Protein AF-A0A0H4KNL1-F1 (afdb_monomer)

Nearest PDB structures (foldseek):
  2c0s-assembly1_A  TM=9.494E-01  e=5.130E-02  Bacillus anthracis str. Ames
  5nfd-assembly2_B  TM=9.055E-01  e=2.952E-01  Homo sapiens
  8d06-assembly2_E  TM=8.543E-01  e=5.788E-01  synthetic construct
  5j2l-assembly1_B  TM=8.759E-01  e=1.298E+00  synthetic construct
  7tzb-assembly1_B  TM=4.947E-01  e=7.991E+00  Homo sapiens

Radius of gyration: 16.54 Å; Cα contacts (8 Å, |Δi|>4): 31; chains: 1; bounding box: 38×17×47 Å

Secondary structure (DSSP, 8-state):
--HHHHHHHHHHHHHHHHHHHHHH-TTSHHHHHHHHHHHHHHHHHHHHHHHHHHHHHHHHHHT-

Mean predicted aligned error: 5.41 Å

Solvent-accessible surface area (backbone atoms only — not comparable to full-atom values): 3559 Å² total; per-residue (Å²): 133,55,73,66,60,51,50,53,52,47,53,52,44,51,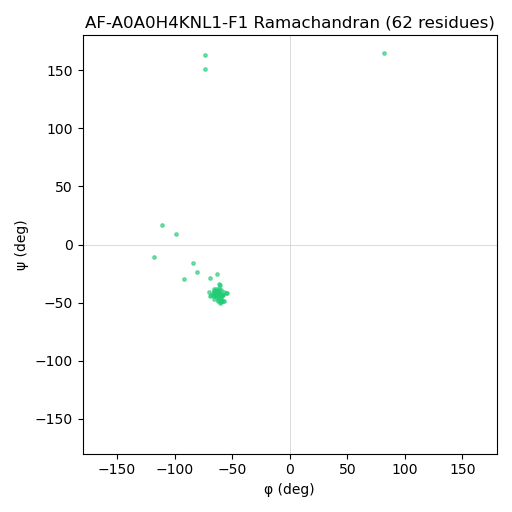55,51,32,54,52,42,25,74,76,59,36,73,87,28,70,69,25,49,51,38,48,53,54,42,48,52,46,52,52,52,52,49,53,55,52,52,53,51,52,50,54,52,55,54,53,61,62,75,80,109

pLDDT: mean 89.88, std 12.79, range [50.03, 98.56]

Sequence (64 aa):
MSKQEMLLKIEKKRSELAKIVQHTGLNSDPALQGSQELDHLLNQYTKLYEQHLHTMNYSKKMFQ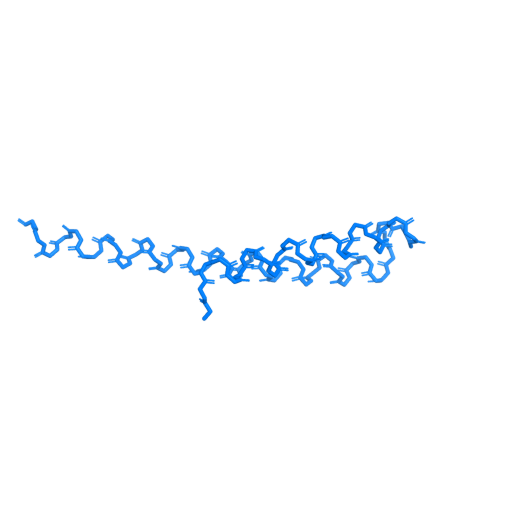

Structure (mmCIF, N/CA/C/O backbone):
data_AF-A0A0H4KNL1-F1
#
_entry.id   AF-A0A0H4KNL1-F1
#
loop_
_atom_site.group_PDB
_atom_site.id
_atom_site.type_symbol
_atom_site.label_atom_id
_atom_site.label_alt_id
_atom_site.label_comp_id
_atom_site.label_asym_id
_atom_site.label_entity_id
_atom_site.label_seq_id
_atom_site.pdbx_PDB_ins_code
_atom_site.Cartn_x
_atom_site.Cartn_y
_atom_site.Cartn_z
_atom_site.occupancy
_atom_site.B_iso_or_equiv
_atom_site.auth_seq_id
_atom_site.auth_comp_id
_atom_site.auth_asym_id
_atom_site.auth_atom_id
_atom_site.pdbx_PDB_model_num
ATOM 1 N N . MET A 1 1 ? -3.635 9.020 13.056 1.00 72.81 1 MET A N 1
ATOM 2 C CA . MET A 1 1 ? -4.119 9.037 11.661 1.00 72.81 1 MET A CA 1
ATOM 3 C C . MET A 1 1 ? -5.509 8.437 11.656 1.00 72.81 1 MET A C 1
ATOM 5 O O . MET A 1 1 ? -5.698 7.388 12.261 1.00 72.81 1 MET A O 1
ATOM 9 N N . SER A 1 2 ? -6.479 9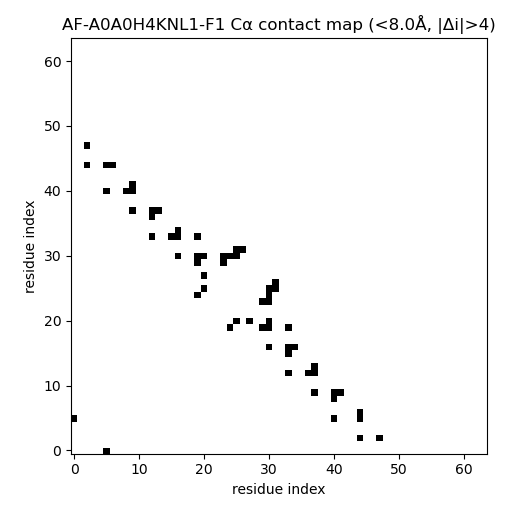.120 11.063 1.00 87.56 2 SER A N 1
ATOM 10 C CA . SER A 1 2 ? -7.844 8.626 10.918 1.00 87.56 2 SER A CA 1
ATOM 11 C C . SER A 1 2 ? -7.926 7.535 9.846 1.00 87.56 2 SER A C 1
ATOM 13 O O . SER A 1 2 ? -7.051 7.403 8.985 1.00 87.56 2 SER A O 1
ATOM 15 N N . LYS A 1 3 ? -9.024 6.773 9.858 1.00 89.38 3 LYS A N 1
ATOM 16 C CA . LYS A 1 3 ? -9.328 5.776 8.822 1.00 89.38 3 LYS A CA 1
ATOM 17 C C . LYS A 1 3 ? -9.336 6.394 7.416 1.00 89.38 3 LYS A C 1
ATOM 19 O O . LYS A 1 3 ? -8.823 5.793 6.478 1.00 89.38 3 LYS A O 1
ATOM 24 N N . GLN A 1 4 ? -9.908 7.589 7.273 1.00 92.19 4 GLN A N 1
ATOM 25 C CA . GLN A 1 4 ? -10.031 8.279 5.985 1.00 92.19 4 GLN A CA 1
ATOM 26 C C . GLN A 1 4 ? -8.670 8.727 5.451 1.00 92.19 4 GLN A C 1
ATOM 28 O O . GLN A 1 4 ? -8.372 8.504 4.281 1.00 92.19 4 GLN A O 1
ATOM 33 N N . GLU A 1 5 ? -7.816 9.286 6.311 1.00 93.56 5 GLU A N 1
ATOM 34 C CA . GLU A 1 5 ? -6.447 9.654 5.935 1.00 93.56 5 GLU A CA 1
ATOM 35 C C . GLU A 1 5 ? -5.650 8.435 5.454 1.00 93.56 5 GLU A C 1
ATOM 37 O O . GLU A 1 5 ? -4.903 8.524 4.480 1.00 93.56 5 GLU A O 1
ATOM 42 N N . MET A 1 6 ? -5.841 7.282 6.102 1.00 94.88 6 MET A N 1
ATOM 43 C CA . MET A 1 6 ? -5.183 6.039 5.709 1.00 94.88 6 MET A CA 1
ATOM 44 C C . MET A 1 6 ? -5.651 5.545 4.333 1.00 94.88 6 MET A C 1
ATOM 46 O O . MET A 1 6 ? -4.830 5.194 3.486 1.00 94.88 6 MET A O 1
ATOM 50 N N . LEU A 1 7 ? -6.963 5.574 4.079 1.00 96.38 7 LEU A N 1
ATOM 51 C CA . LEU A 1 7 ? -7.535 5.189 2.785 1.00 96.38 7 LEU A CA 1
ATOM 52 C C . LEU A 1 7 ? -7.060 6.103 1.648 1.00 96.38 7 LEU A C 1
ATOM 54 O O . LEU A 1 7 ? -6.712 5.610 0.578 1.00 96.38 7 LEU A O 1
ATOM 58 N N . LEU A 1 8 ? -6.968 7.415 1.889 1.00 97.62 8 LEU A N 1
ATOM 59 C CA . LEU A 1 8 ? -6.430 8.364 0.908 1.00 97.62 8 LEU A CA 1
ATOM 60 C C . LEU A 1 8 ? -4.966 8.065 0.559 1.00 97.62 8 LEU A C 1
ATOM 62 O O . LEU A 1 8 ? -4.582 8.144 -0.608 1.00 97.62 8 LEU A O 1
ATOM 66 N N . LYS A 1 9 ? -4.146 7.682 1.547 1.00 97.69 9 LYS A N 1
ATOM 67 C CA . LYS A 1 9 ? -2.752 7.279 1.302 1.00 97.69 9 LYS A CA 1
ATOM 68 C C . LYS A 1 9 ? -2.655 6.005 0.466 1.00 97.69 9 LYS A C 1
ATOM 70 O O . LYS A 1 9 ? -1.849 5.966 -0.461 1.00 97.69 9 LYS A O 1
ATOM 75 N N . ILE A 1 10 ? -3.483 5.002 0.763 1.00 98.38 10 ILE A N 1
ATOM 76 C CA . ILE A 1 10 ? -3.550 3.751 -0.007 1.00 98.38 10 ILE A CA 1
ATOM 77 C C . ILE A 1 10 ? -3.932 4.042 -1.461 1.00 98.38 10 ILE A C 1
ATOM 79 O O . ILE A 1 10 ? -3.259 3.579 -2.379 1.00 98.38 10 ILE A O 1
ATOM 83 N N . GLU A 1 11 ? -4.969 4.852 -1.683 1.00 98.44 11 GLU A N 1
ATOM 84 C CA . GLU A 1 11 ? -5.438 5.200 -3.027 1.00 98.44 11 GLU A CA 1
ATOM 85 C C . GLU A 1 11 ? -4.372 5.942 -3.839 1.00 98.44 11 GLU A C 1
ATOM 87 O O . GLU A 1 11 ? -4.103 5.609 -4.999 1.00 98.44 11 GLU A O 1
ATOM 92 N N . LYS A 1 12 ? -3.711 6.916 -3.206 1.00 98.56 12 LYS A N 1
ATOM 93 C CA . LYS A 1 12 ? -2.612 7.654 -3.825 1.00 98.56 12 LYS A CA 1
ATOM 94 C C . LYS A 1 12 ? -1.477 6.711 -4.230 1.00 98.56 12 LYS A C 1
ATOM 96 O O . LYS A 1 12 ? -1.050 6.747 -5.383 1.00 98.56 12 LYS A O 1
ATOM 101 N N . LYS A 1 13 ? -1.030 5.832 -3.325 1.00 98.56 13 LYS A N 1
ATOM 102 C CA . LYS A 1 13 ? 0.052 4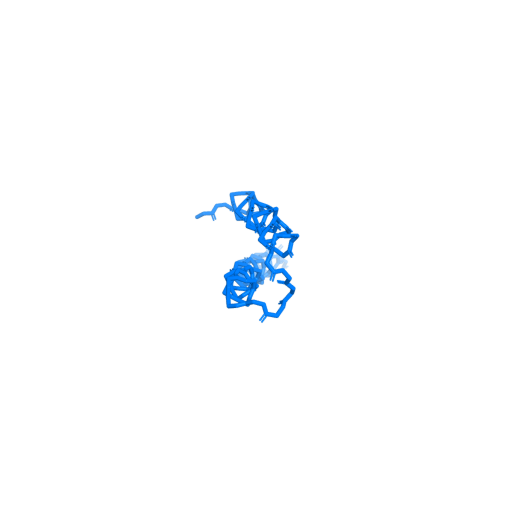.878 -3.607 1.00 98.56 13 LYS A CA 1
ATOM 103 C C . LYS A 1 13 ? -0.336 3.871 -4.693 1.00 98.56 13 LYS A C 1
ATOM 105 O O . LYS A 1 13 ? 0.482 3.578 -5.559 1.00 98.56 13 LYS A O 1
ATOM 110 N N . ARG A 1 14 ? -1.587 3.396 -4.716 1.00 98.56 14 ARG A N 1
ATOM 111 C CA . ARG A 1 14 ? -2.088 2.511 -5.781 1.00 98.56 14 ARG A CA 1
ATOM 112 C C . ARG A 1 14 ? -2.031 3.189 -7.151 1.00 98.56 14 ARG A C 1
ATOM 114 O O . ARG A 1 14 ? -1.585 2.578 -8.118 1.00 98.56 14 ARG A O 1
ATOM 121 N N . SER A 1 15 ? -2.437 4.456 -7.221 1.00 98.50 15 SER A N 1
ATOM 122 C CA . SER A 1 15 ? -2.371 5.253 -8.452 1.00 98.50 15 SER A CA 1
ATOM 123 C C . SER A 1 15 ? -0.929 5.504 -8.911 1.00 98.50 15 SER A C 1
ATOM 125 O O . SER A 1 15 ? -0.645 5.448 -10.106 1.00 98.50 15 SER A O 1
ATOM 127 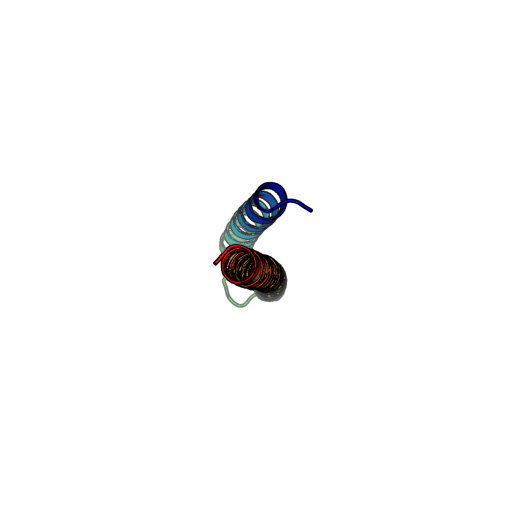N N . GLU A 1 16 ? -0.008 5.765 -7.980 1.00 98.38 16 GLU A N 1
ATOM 128 C CA . GLU A 1 16 ? 1.429 5.884 -8.269 1.00 98.38 16 GLU A CA 1
ATOM 129 C C . GLU A 1 16 ? 2.006 4.571 -8.812 1.00 98.38 16 GLU A C 1
ATOM 131 O O . GLU A 1 16 ? 2.643 4.577 -9.864 1.00 98.38 16 GLU A O 1
ATOM 136 N N . LEU A 1 17 ? 1.728 3.443 -8.151 1.00 98.44 17 LEU A N 1
ATOM 137 C CA . LEU A 1 17 ? 2.189 2.124 -8.583 1.00 98.44 17 LEU A CA 1
ATOM 138 C C . LEU A 1 17 ? 1.662 1.767 -9.977 1.00 98.44 17 LEU A C 1
ATOM 140 O O . LEU A 1 17 ? 2.430 1.305 -10.816 1.00 98.44 17 LEU A O 1
ATOM 144 N N . ALA A 1 18 ? 0.385 2.034 -10.260 1.00 98.25 18 ALA A N 1
ATOM 145 C CA . ALA A 1 18 ? -0.192 1.799 -11.583 1.00 98.25 18 ALA A CA 1
ATOM 146 C C . ALA A 1 18 ? 0.566 2.564 -12.682 1.00 98.25 18 ALA A C 1
ATOM 148 O O . ALA A 1 18 ? 0.853 2.008 -13.743 1.00 98.25 18 ALA A O 1
ATOM 149 N N . LYS A 1 19 ? 0.955 3.817 -12.411 1.00 98.31 19 LYS A N 1
ATOM 150 C CA . LYS A 1 19 ? 1.795 4.601 -13.327 1.00 98.31 19 LYS A CA 1
ATOM 151 C C . LYS A 1 19 ? 3.184 3.990 -13.466 1.00 98.31 19 LYS A C 1
ATOM 153 O O . LYS A 1 19 ? 3.649 3.834 -14.588 1.00 98.31 19 LYS A O 1
ATOM 158 N N . ILE A 1 20 ? 3.839 3.618 -12.369 1.00 98.06 20 ILE A N 1
ATOM 159 C CA . ILE A 1 20 ? 5.171 2.995 -12.411 1.00 98.06 20 ILE A CA 1
ATOM 160 C C . ILE A 1 20 ? 5.144 1.729 -13.271 1.00 98.06 20 ILE A C 1
ATOM 162 O O . ILE A 1 20 ? 5.954 1.595 -14.187 1.00 98.06 20 ILE A O 1
ATOM 166 N N . VAL A 1 21 ? 4.176 0.843 -13.039 1.00 97.94 21 VAL A N 1
ATOM 167 C CA . VAL A 1 21 ? 3.996 -0.400 -13.801 1.00 97.94 21 VAL A CA 1
ATOM 168 C C . VAL A 1 21 ? 3.771 -0.118 -15.284 1.00 97.94 21 VAL A C 1
ATOM 170 O O . VAL A 1 21 ? 4.368 -0.784 -16.125 1.00 97.94 21 VAL A O 1
ATOM 173 N N . GLN A 1 22 ? 2.959 0.888 -15.621 1.00 98.00 22 GLN A N 1
ATOM 174 C CA . GLN A 1 22 ? 2.721 1.270 -17.013 1.00 98.00 22 GLN A CA 1
ATOM 175 C C . GLN A 1 22 ? 4.008 1.700 -17.738 1.00 98.00 22 GLN A C 1
ATOM 177 O O . GLN A 1 22 ? 4.145 1.429 -18.927 1.00 98.00 22 GLN A O 1
ATOM 182 N N . HIS A 1 23 ? 4.945 2.352 -17.042 1.00 97.06 23 HIS A N 1
ATOM 183 C CA . HIS A 1 23 ? 6.176 2.875 -17.648 1.00 97.06 23 HIS A CA 1
ATOM 184 C C . HIS A 1 23 ? 7.351 1.893 -17.591 1.00 97.06 23 HIS A C 1
ATOM 186 O O . HIS A 1 23 ? 8.231 1.944 -18.445 1.00 97.06 23 HIS A O 1
ATOM 192 N N . THR A 1 24 ? 7.397 1.029 -16.576 1.00 97.06 24 THR A N 1
ATOM 193 C CA . THR A 1 24 ? 8.577 0.203 -16.264 1.00 97.06 24 THR A CA 1
ATOM 194 C C . THR A 1 24 ? 8.317 -1.301 -16.371 1.00 97.06 24 THR A C 1
ATOM 196 O O . THR A 1 24 ? 9.262 -2.084 -16.369 1.00 97.06 24 THR A O 1
ATOM 199 N N . GLY A 1 25 ? 7.054 -1.715 -16.502 1.00 95.12 25 GLY A N 1
ATOM 200 C CA . GLY A 1 25 ? 6.638 -3.111 -16.417 1.00 95.12 25 GLY A CA 1
ATOM 201 C C . GLY A 1 25 ? 6.469 -3.592 -14.972 1.00 95.12 25 GLY A C 1
ATOM 202 O O . GLY A 1 25 ? 6.907 -2.955 -14.020 1.00 95.12 25 GLY A O 1
ATOM 203 N N . LEU A 1 26 ? 5.803 -4.737 -14.806 1.00 93.50 26 LEU A N 1
ATOM 204 C CA . LEU A 1 26 ? 5.448 -5.295 -13.490 1.00 93.50 26 LEU A CA 1
ATOM 205 C C . LEU A 1 26 ? 6.647 -5.809 -12.680 1.00 93.50 26 LEU A C 1
ATOM 207 O O . LEU A 1 26 ? 6.601 -5.796 -11.456 1.00 93.50 26 LEU A O 1
ATOM 211 N N . ASN A 1 27 ? 7.700 -6.262 -13.361 1.00 94.62 27 ASN A N 1
ATOM 212 C CA . ASN A 1 27 ? 8.853 -6.917 -12.733 1.00 94.62 27 ASN A CA 1
ATOM 213 C C . ASN A 1 27 ? 10.038 -5.968 -12.519 1.00 94.62 27 ASN A C 1
ATOM 215 O O . ASN A 1 27 ? 11.137 -6.423 -12.220 1.00 94.62 27 ASN A O 1
ATOM 219 N N . SER A 1 28 ? 9.847 -4.669 -12.739 1.00 97.50 28 SER A N 1
ATOM 220 C CA . SER A 1 28 ? 10.899 -3.688 -12.517 1.00 97.50 28 SER A CA 1
ATOM 221 C C . SER A 1 28 ? 11.114 -3.471 -11.020 1.00 97.50 28 SER A C 1
ATOM 223 O O . SER A 1 28 ? 10.169 -3.558 -10.229 1.00 97.50 28 SER A O 1
ATOM 225 N N . ASP A 1 29 ? 12.338 -3.120 -10.624 1.00 98.19 29 ASP A N 1
ATOM 226 C CA . ASP A 1 29 ? 12.623 -2.782 -9.226 1.00 98.19 29 ASP A CA 1
ATOM 227 C C . ASP A 1 29 ? 11.692 -1.673 -8.690 1.00 98.19 29 ASP A C 1
ATOM 229 O O . ASP A 1 29 ? 11.154 -1.843 -7.593 1.00 98.19 29 ASP A O 1
ATOM 233 N N . PRO A 1 30 ? 11.384 -0.592 -9.446 1.00 97.56 30 PRO A N 1
ATOM 234 C CA . PRO A 1 30 ? 10.419 0.413 -9.001 1.00 97.56 30 PRO A CA 1
ATOM 235 C C . PRO A 1 30 ? 8.999 -0.131 -8.786 1.00 97.56 30 PRO A C 1
ATOM 237 O O . PRO A 1 30 ? 8.314 0.296 -7.855 1.00 97.56 30 PRO A O 1
ATOM 240 N N . ALA A 1 31 ? 8.531 -1.059 -9.629 1.00 98.00 31 ALA A N 1
ATOM 241 C CA . ALA A 1 31 ? 7.212 -1.669 -9.471 1.00 98.00 31 ALA A CA 1
ATOM 242 C C . ALA A 1 31 ? 7.165 -2.594 -8.247 1.00 98.00 31 ALA A C 1
ATOM 244 O O . ALA A 1 31 ? 6.201 -2.552 -7.480 1.00 98.00 31 ALA A O 1
ATOM 245 N N . LEU A 1 32 ? 8.228 -3.370 -8.017 1.00 98.12 32 LEU A N 1
ATOM 246 C CA . LEU A 1 32 ? 8.365 -4.222 -6.835 1.00 98.12 32 LEU A CA 1
ATOM 247 C C . LEU A 1 32 ? 8.388 -3.391 -5.548 1.00 98.12 32 LEU A C 1
ATOM 249 O O . LEU A 1 32 ? 7.626 -3.678 -4.622 1.00 98.12 32 LEU A O 1
ATOM 253 N N . GLN A 1 33 ? 9.189 -2.324 -5.508 1.00 98.12 33 GLN A N 1
ATOM 254 C CA . GLN A 1 33 ? 9.238 -1.399 -4.373 1.00 98.12 33 GLN A CA 1
ATOM 255 C C . GLN A 1 33 ? 7.874 -0.750 -4.118 1.00 98.12 33 GLN A C 1
ATOM 257 O O . GLN A 1 33 ? 7.366 -0.791 -2.998 1.00 98.12 33 GLN A O 1
ATOM 262 N N . GLY A 1 34 ? 7.227 -0.220 -5.159 1.00 98.12 34 GLY A N 1
ATOM 263 C CA . GLY A 1 34 ? 5.901 0.382 -5.023 1.00 98.12 34 GLY A CA 1
ATOM 264 C C . GLY A 1 34 ? 4.834 -0.615 -4.547 1.00 98.12 34 GLY A C 1
ATOM 265 O O . GLY A 1 34 ? 3.948 -0.241 -3.777 1.00 98.12 34 GLY A O 1
ATOM 266 N N . SER A 1 35 ? 4.936 -1.889 -4.942 1.00 98.06 35 SER A N 1
ATOM 267 C CA . SER A 1 35 ? 4.063 -2.961 -4.450 1.00 98.06 35 SER A CA 1
ATOM 268 C C . SER A 1 35 ? 4.282 -3.247 -2.965 1.00 98.06 35 SER A C 1
ATOM 270 O O . SER A 1 35 ? 3.310 -3.416 -2.233 1.00 98.06 35 SER A O 1
ATOM 272 N N . GLN A 1 36 ? 5.534 -3.278 -2.503 1.00 98.38 36 GLN A N 1
ATOM 2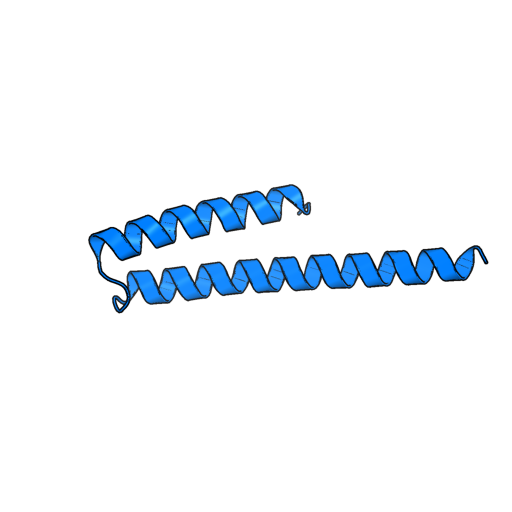73 C CA . GLN A 1 36 ? 5.864 -3.485 -1.088 1.00 98.38 36 GLN A CA 1
ATOM 274 C C . GLN A 1 36 ? 5.383 -2.318 -0.216 1.00 98.38 36 GLN A C 1
ATOM 276 O O . GLN A 1 36 ? 4.839 -2.526 0.868 1.00 98.38 36 GLN A O 1
ATOM 281 N N . GLU A 1 37 ? 5.529 -1.083 -0.697 1.00 98.31 37 GLU A N 1
ATOM 282 C CA . GLU A 1 37 ? 5.010 0.101 -0.010 1.00 98.31 37 GLU A CA 1
ATOM 283 C C . GLU A 1 37 ? 3.481 0.077 0.097 1.00 98.31 37 GLU A C 1
ATOM 285 O O . GLU A 1 37 ? 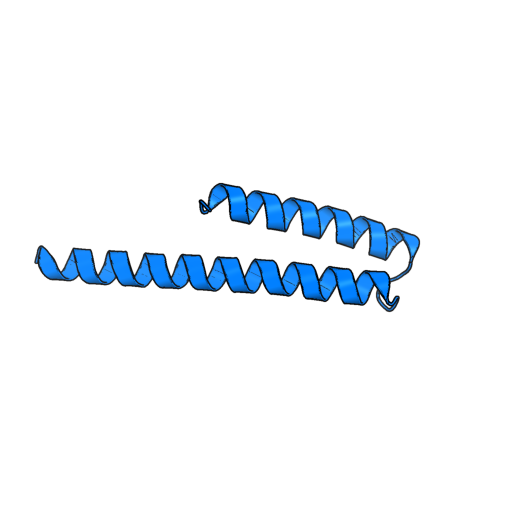2.923 0.394 1.150 1.00 98.31 37 GLU A O 1
ATOM 290 N N . LEU A 1 38 ? 2.792 -0.309 -0.983 1.00 98.50 38 LEU A N 1
ATOM 291 C CA . LEU A 1 38 ? 1.339 -0.446 -0.983 1.00 98.50 38 LEU A CA 1
ATOM 292 C C . LEU A 1 38 ? 0.880 -1.532 -0.002 1.00 98.50 38 LEU A C 1
ATOM 294 O O . LEU A 1 38 ? -0.042 -1.293 0.778 1.00 98.50 38 LEU A O 1
ATOM 298 N N . ASP A 1 39 ? 1.544 -2.688 -0.001 1.00 98.44 39 ASP A N 1
ATOM 299 C CA . ASP A 1 39 ? 1.271 -3.782 0.935 1.00 98.44 39 ASP A CA 1
ATOM 300 C C . ASP A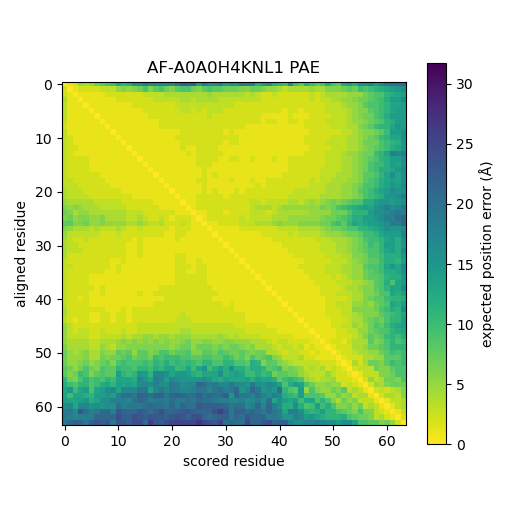 1 39 ? 1.452 -3.341 2.395 1.00 98.44 39 ASP A C 1
ATOM 302 O O . ASP A 1 39 ? 0.587 -3.574 3.242 1.00 98.44 39 ASP A O 1
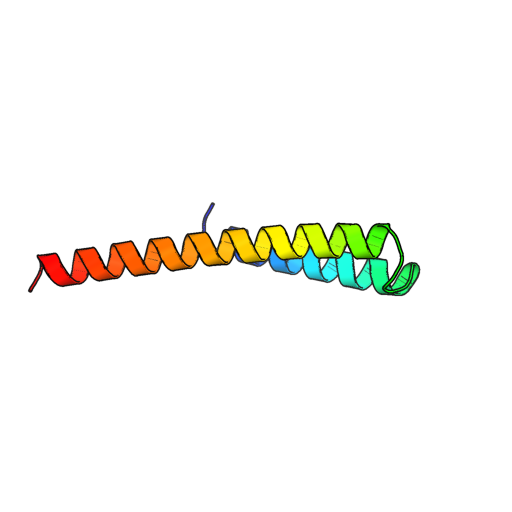ATOM 306 N N . HIS A 1 40 ? 2.515 -2.588 2.691 1.00 98.12 40 HIS A N 1
ATOM 307 C CA . HIS A 1 40 ? 2.730 -2.036 4.025 1.00 98.12 40 HIS A CA 1
ATOM 308 C C . HIS A 1 40 ? 1.564 -1.145 4.484 1.00 98.12 40 HIS A C 1
ATOM 310 O O . HIS A 1 40 ? 1.098 -1.267 5.621 1.00 98.12 40 HIS A O 1
ATOM 316 N N . LEU A 1 41 ? 1.053 -0.280 3.601 1.00 97.81 41 LEU A N 1
ATOM 317 C CA . LEU A 1 41 ? -0.103 0.568 3.903 1.00 97.81 41 LEU A CA 1
ATOM 318 C C . LEU A 1 41 ? -1.375 -0.266 4.128 1.00 97.81 41 LEU A C 1
ATOM 320 O O . LEU A 1 41 ? -2.126 -0.011 5.070 1.00 97.81 41 LEU A O 1
ATOM 324 N N . LEU A 1 42 ? -1.619 -1.292 3.314 1.00 97.62 42 LEU A N 1
ATOM 325 C CA . LEU A 1 42 ? -2.768 -2.185 3.495 1.00 97.62 42 LEU A CA 1
ATOM 326 C C . LEU A 1 42 ? -2.702 -2.930 4.836 1.00 97.62 42 LEU A C 1
ATOM 328 O O . LEU A 1 42 ? -3.701 -3.009 5.558 1.00 97.62 42 LEU A O 1
ATOM 332 N N . ASN A 1 43 ? -1.515 -3.392 5.221 1.00 97.25 43 ASN A N 1
ATOM 333 C CA . ASN A 1 43 ? -1.286 -4.060 6.499 1.00 97.25 43 ASN A CA 1
ATOM 334 C C . ASN A 1 43 ? -1.491 -3.118 7.692 1.00 97.25 43 ASN A C 1
ATOM 336 O O . ASN A 1 43 ? -2.096 -3.498 8.695 1.00 97.25 43 ASN A O 1
ATOM 340 N N . GLN A 1 44 ? -1.041 -1.866 7.594 1.00 95.12 44 GLN A N 1
ATOM 341 C CA . GLN A 1 44 ? -1.305 -0.853 8.619 1.00 95.12 44 GLN A CA 1
ATOM 342 C C . GLN A 1 44 ? -2.804 -0.561 8.764 1.00 95.12 44 GLN A C 1
ATOM 344 O O . GLN A 1 44 ? -3.310 -0.483 9.883 1.00 95.12 44 GLN A O 1
ATOM 349 N N . TYR A 1 45 ? -3.529 -0.434 7.650 1.00 95.25 45 TYR A N 1
ATOM 350 C CA . TYR A 1 45 ? -4.977 -0.225 7.674 1.00 95.25 45 TYR A CA 1
ATOM 351 C C . TYR A 1 45 ? -5.716 -1.411 8.300 1.00 95.25 45 TYR A C 1
ATOM 353 O O . TYR A 1 45 ? -6.604 -1.206 9.128 1.00 95.25 45 TYR A O 1
ATOM 361 N N . THR A 1 46 ? -5.316 -2.637 7.959 1.00 93.62 46 THR A N 1
ATOM 362 C CA . THR A 1 46 ? -5.885 -3.865 8.532 1.00 93.62 46 THR A CA 1
ATOM 363 C C . THR A 1 46 ? -5.726 -3.880 10.050 1.00 93.62 46 THR A C 1
ATOM 365 O O . THR A 1 46 ? -6.717 -4.013 10.762 1.00 93.62 46 THR A O 1
ATOM 368 N N . LYS A 1 47 ? -4.521 -3.592 10.562 1.00 91.81 47 LYS A N 1
ATOM 369 C CA . LYS A 1 47 ? -4.267 -3.494 12.010 1.00 91.81 47 LYS A CA 1
ATOM 370 C C . LYS A 1 47 ? -5.126 -2.428 12.692 1.00 91.81 47 LYS A C 1
ATOM 372 O O . LYS A 1 47 ? -5.679 -2.677 13.760 1.00 91.81 47 LYS A O 1
ATOM 377 N N . LEU A 1 48 ? -5.264 -1.248 12.083 1.00 89.31 48 LEU A N 1
ATOM 378 C CA . LEU A 1 48 ? -6.122 -0.180 12.615 1.00 89.31 48 LEU A CA 1
ATOM 379 C C . LEU A 1 48 ? -7.594 -0.612 12.676 1.00 89.31 48 LEU A C 1
ATOM 381 O O . LEU A 1 48 ? -8.300 -0.297 13.635 1.00 89.31 48 LEU A O 1
ATOM 385 N N . TYR A 1 49 ? -8.060 -1.337 11.660 1.00 87.88 49 TYR A N 1
ATOM 386 C CA . TYR A 1 49 ? -9.425 -1.844 11.605 1.00 87.88 49 TYR A CA 1
ATOM 387 C C . TYR A 1 49 ? -9.677 -2.940 12.650 1.00 87.88 49 TYR A C 1
ATOM 389 O O . TYR A 1 49 ? -10.676 -2.880 13.365 1.00 87.88 49 TYR A O 1
ATOM 397 N N . GLU A 1 50 ? -8.756 -3.891 12.803 1.00 88.06 50 GLU A N 1
ATOM 398 C CA . GLU A 1 50 ? -8.821 -4.940 13.829 1.00 88.06 50 GLU A CA 1
ATOM 399 C C . GLU A 1 50 ? -8.843 -4.355 15.247 1.00 88.06 50 GLU A C 1
ATOM 401 O O . GLU A 1 50 ? -9.682 -4.735 16.065 1.00 88.06 50 GLU A O 1
ATOM 406 N N . GLN A 1 51 ? -7.985 -3.367 15.526 1.00 83.44 51 GLN A N 1
ATOM 407 C CA . GLN A 1 51 ? -7.979 -2.649 16.803 1.00 83.44 51 GLN A CA 1
ATOM 408 C C . GLN A 1 51 ? -9.328 -1.980 17.084 1.00 83.44 51 GLN A C 1
ATOM 410 O O . GLN A 1 51 ? -9.846 -2.080 18.196 1.00 83.44 51 GLN A O 1
ATOM 415 N N . HIS A 1 52 ? -9.924 -1.340 16.077 1.00 80.50 52 HIS A N 1
ATOM 416 C CA . HIS A 1 52 ? -11.241 -0.721 16.203 1.00 80.50 52 HIS A CA 1
ATOM 417 C C . HIS A 1 52 ? -12.353 -1.752 16.462 1.00 80.50 52 HIS A C 1
ATOM 419 O O . HIS A 1 52 ? -13.244 -1.520 17.277 1.00 80.50 52 HIS A O 1
ATOM 425 N N . LEU A 1 53 ? -12.312 -2.914 15.806 1.00 81.31 53 LEU A N 1
ATOM 426 C CA . LEU A 1 53 ? -13.267 -3.992 16.078 1.00 81.31 53 LEU A CA 1
ATOM 427 C C . LEU A 1 53 ? -13.130 -4.527 17.507 1.00 81.31 53 LEU A C 1
ATOM 429 O O . LEU A 1 53 ? -14.139 -4.756 18.177 1.00 81.31 53 LEU A O 1
ATOM 433 N N . HIS A 1 54 ? -11.898 -4.692 17.995 1.00 79.31 54 HIS A N 1
ATOM 434 C CA . HIS A 1 54 ? -11.651 -5.117 19.370 1.00 79.31 54 HIS A CA 1
ATOM 435 C C . HIS A 1 54 ? -12.239 -4.115 20.368 1.00 79.31 54 HIS A C 1
ATOM 437 O O . HIS A 1 54 ? -13.014 -4.516 21.236 1.00 79.31 54 HIS A O 1
ATOM 443 N N . THR A 1 55 ? -11.953 -2.817 20.229 1.00 77.44 55 THR A N 1
ATOM 444 C CA . THR A 1 55 ? -12.470 -1.793 21.154 1.00 77.44 55 THR A CA 1
ATOM 445 C C . THR A 1 55 ? -13.999 -1.722 21.159 1.00 77.44 55 THR A C 1
ATOM 447 O O . THR A 1 55 ? -14.600 -1.649 22.233 1.00 77.44 55 THR A O 1
ATOM 450 N N . MET A 1 56 ? -14.648 -1.831 19.994 1.00 74.69 56 MET A N 1
ATOM 451 C CA . MET A 1 56 ? -16.113 -1.886 19.902 1.00 74.69 56 MET A CA 1
ATOM 452 C C . MET A 1 56 ? -16.701 -3.117 20.601 1.00 74.69 56 MET A C 1
ATOM 454 O O . MET A 1 56 ? -17.702 -3.006 21.313 1.00 74.69 56 MET A O 1
ATOM 458 N N . ASN A 1 57 ? -16.077 -4.285 20.433 1.00 71.69 57 ASN A N 1
ATOM 459 C CA . ASN A 1 57 ? -16.527 -5.522 21.069 1.00 71.69 57 ASN A CA 1
ATOM 460 C C . ASN A 1 57 ? -16.384 -5.473 22.599 1.00 71.69 57 ASN A C 1
ATOM 462 O O . ASN A 1 57 ? -17.272 -5.957 23.302 1.00 71.69 57 ASN A O 1
ATOM 466 N N . TYR A 1 58 ? -15.314 -4.863 23.124 1.00 66.25 58 TYR A N 1
ATOM 467 C CA . TYR A 1 58 ? -15.160 -4.636 24.567 1.00 66.25 58 TYR A CA 1
ATOM 468 C C . TYR A 1 58 ? -16.204 -3.656 25.109 1.00 66.25 58 TYR A C 1
ATOM 470 O O . TYR A 1 58 ? -16.826 -3.938 26.130 1.00 66.25 58 TYR A O 1
ATOM 478 N N . SER A 1 59 ? -16.460 -2.548 24.406 1.00 68.19 59 SER A N 1
ATOM 479 C CA . SER A 1 59 ? -17.481 -1.573 24.805 1.00 68.19 59 SER A CA 1
ATOM 480 C C . SER A 1 59 ? -18.873 -2.213 24.881 1.00 68.19 59 SER A C 1
ATOM 482 O O . SER A 1 59 ? -19.550 -2.097 25.897 1.00 68.19 59 SER A O 1
ATOM 484 N N . LYS A 1 60 ? -19.263 -3.002 23.871 1.00 57.84 60 LYS A N 1
ATOM 485 C CA . LYS A 1 60 ? -20.566 -3.686 23.828 1.00 57.84 60 LYS A CA 1
ATOM 486 C C . LYS A 1 60 ? -20.768 -4.715 24.954 1.00 57.84 60 LYS A C 1
ATOM 488 O O . LYS A 1 60 ? -21.907 -5.003 25.308 1.00 57.84 60 LYS A O 1
ATOM 493 N N . LYS A 1 61 ? -19.694 -5.284 25.514 1.00 62.56 61 LYS A N 1
ATOM 494 C CA . LYS A 1 61 ? -19.762 -6.220 26.653 1.00 62.56 61 LYS A CA 1
ATOM 495 C C . LYS A 1 61 ? -19.914 -5.532 28.013 1.00 62.56 61 LYS A C 1
ATOM 497 O O . LYS A 1 61 ? -20.388 -6.179 28.930 1.00 62.56 61 LYS A O 1
ATOM 502 N N . MET A 1 62 ? -19.509 -4.269 28.151 1.00 51.81 62 MET A N 1
ATOM 503 C CA . MET A 1 62 ? -19.571 -3.539 29.430 1.00 51.81 62 MET A CA 1
ATOM 504 C C . MET A 1 62 ? -20.944 -2.908 29.707 1.00 51.81 62 MET A C 1
ATOM 506 O O . MET A 1 62 ? -21.214 -2.515 30.836 1.00 51.81 62 MET A O 1
ATOM 510 N N . PHE A 1 63 ? -21.793 -2.787 28.683 1.00 60.56 63 PHE A N 1
ATOM 511 C CA . PHE A 1 63 ? -23.139 -2.205 28.777 1.00 60.56 63 PHE A CA 1
ATOM 512 C C . PHE A 1 63 ? -24.265 -3.247 28.602 1.00 60.56 63 PHE A C 1
ATOM 514 O O . PHE A 1 63 ? -25.398 -2.870 28.307 1.00 60.56 63 PHE A O 1
ATOM 521 N N . GLN A 1 64 ? -23.950 -4.539 28.739 1.00 50.03 64 GLN A N 1
ATOM 522 C CA . GLN A 1 64 ? -24.900 -5.660 28.796 1.00 50.03 64 GLN A CA 1
ATOM 523 C C . GLN A 1 64 ? -24.802 -6.322 30.166 1.00 50.03 64 GLN A C 1
ATOM 525 O O . GLN A 1 64 ? -25.861 -6.746 30.673 1.00 50.03 64 GLN A O 1
#

Foldseek 3Di:
DDLVVLVVVLVVLVVVLVVCCVVPNCPDPVNVVSVVVSVVSVVVSVVVVVVVVVVVVVVVVVVD

InterPro domains:
  IPR018540 Aspartyl-phosphate phosphatase Spo0E-like [PF09388] (7-47)
  IPR036638 Helix-loop-helix DNA-binding domain superfamily [G3DSA:4.10.280.10] (1-61)
  IPR037208 Aspartyl-phosphate phosphatase Spo0E-like superfamily [SSF140500] (1-53)
  IPR053028 Spo0E-like aspartyl-phosphate phosphatase [PTHR41263] (6-52)

Organism: NCBI:txid1402861